Protein AF-A0A920KNE7-F1 (afdb_monomer)

pLDDT: mean 79.5, std 20.65, range [31.3, 98.56]

Solvent-accessible surface area (backbone atoms only — not comparable to full-atom values): 10121 Å² total; per-residue (Å²): 131,57,62,68,61,46,34,54,51,49,45,74,64,68,50,64,68,41,77,42,63,28,52,92,42,84,91,45,59,60,68,35,42,65,66,54,41,36,88,37,26,32,38,34,87,35,33,97,62,64,84,76,45,88,51,33,54,30,30,62,36,17,58,84,87,49,39,94,79,47,64,87,73,39,70,35,46,77,45,68,40,99,63,74,72,85,88,77,82,62,96,83,63,74,95,75,74,85,58,68,40,82,78,69,78,36,60,75,47,77,46,82,55,62,61,88,64,53,76,73,63,55,61,66,63,65,66,67,66,51,49,96,88,49,87,38,52,78,47,74,56,56,92,69,86,67,97,62,69,86,80,74,82,65,80,84,82,129

Mean predicted aligned error: 11.38 Å

Sequence (158 aa):
MDNDALLSFIRSLEIDILVDLSGHTEASKLEVFAARAAPVQVTWWGFVHTLGIDEIDYRLTDFETCPPGAEAHYTEALCRMACLTAYAPPVNCEDQYPSPWQGNGYVTMISLNHTGQAESGRPRLLARYPDAESNSGLIVVSSEATEADPKRLHPEVG

Foldseek 3Di:
DDLVVVLVVLLVVQDAEAEFQAQPHPPGNVVSLLVPSHNAYEYEDNDLFASPRLSHAEYEEACVSQNPPNVVRYSHHYDHDPDRDDDDDDPPDDPDDDDPCVVVVADEAEDADEPVVVVPCVVVVVVVPPDPPGPYDYDYDYPPDDPDDPPPPDDPDD

Nearest PDB structures (foldseek):
  8dth-assembly1_A  TM=8.355E-01  e=1.396E-11  Arabidopsis thaliana
  8dti-assembly1_B  TM=8.177E-01  e=9.405E-11  Arabidopsis thaliana
  7y4i-assembly1_B  TM=8.279E-01  e=6.334E-10  Arabidopsis thaliana
  5djs-assembly1_A  TM=8.081E-01  e=6.248E-09  Thermobaculum terrenum
  2vsn-assembly2_B  TM=7.660E-01  e=1.322E-07  Xanthomonas campestris pv. campestris str. 8004

Structure (mmCIF, N/CA/C/O backbone):
data_AF-A0A920KNE7-F1
#
_entry.id   AF-A0A920KNE7-F1
#
loop_
_atom_site.group_PDB
_atom_site.id
_atom_site.type_symbol
_atom_site.label_atom_id
_atom_site.label_alt_id
_atom_site.label_comp_id
_atom_site.label_asym_id
_atom_site.label_entity_id
_atom_site.label_seq_id
_atom_site.pdbx_PDB_ins_code
_atom_site.Cartn_x
_atom_site.Cartn_y
_atom_site.Cartn_z
_atom_site.occupancy
_atom_site.B_iso_or_equiv
_atom_site.auth_seq_id
_atom_site.auth_comp_id
_atom_site.auth_asym_id
_atom_site.auth_atom_id
_atom_site.pdbx_PDB_model_num
ATOM 1 N N . MET A 1 1 ? 10.836 14.012 13.265 1.00 83.00 1 MET A N 1
ATOM 2 C CA . MET A 1 1 ? 9.825 13.828 14.322 1.00 83.00 1 MET A CA 1
ATOM 3 C C . MET A 1 1 ? 9.792 12.348 14.637 1.00 83.00 1 MET A C 1
ATOM 5 O O . MET A 1 1 ? 9.815 11.569 13.689 1.00 83.00 1 MET A O 1
ATOM 9 N N . ASP A 1 2 ? 9.856 11.971 15.909 1.00 93.56 2 ASP A N 1
ATOM 10 C CA . ASP A 1 2 ? 9.693 10.573 16.325 1.00 93.56 2 ASP A CA 1
ATOM 11 C C . ASP A 1 2 ? 8.224 10.114 16.201 1.00 93.56 2 ASP A C 1
ATOM 13 O O . ASP A 1 2 ? 7.335 10.912 15.883 1.00 93.56 2 ASP A O 1
ATOM 17 N N . ASN A 1 3 ? 7.980 8.815 16.391 1.00 94.81 3 ASN A N 1
ATOM 18 C CA . ASN A 1 3 ? 6.657 8.216 16.197 1.00 94.81 3 ASN A CA 1
ATOM 19 C C . ASN A 1 3 ? 5.639 8.673 17.256 1.00 94.81 3 ASN A C 1
ATOM 21 O O . ASN A 1 3 ? 4.476 8.873 16.909 1.00 94.81 3 ASN A O 1
ATOM 25 N N . ASP A 1 4 ? 6.057 8.918 18.500 1.00 96.50 4 ASP A N 1
ATOM 26 C CA . ASP A 1 4 ? 5.161 9.352 19.584 1.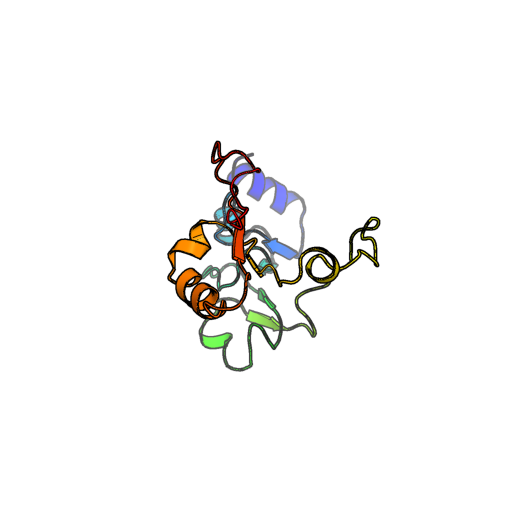00 96.50 4 ASP A CA 1
ATOM 27 C C . ASP A 1 4 ? 4.665 10.788 19.375 1.00 96.50 4 ASP A C 1
ATOM 29 O O . ASP A 1 4 ? 3.474 11.090 19.528 1.00 96.50 4 ASP A O 1
ATOM 33 N N . ALA A 1 5 ? 5.570 11.682 18.970 1.00 97.38 5 ALA A N 1
ATOM 34 C CA . ALA A 1 5 ? 5.238 13.050 18.605 1.00 97.38 5 ALA A CA 1
ATOM 35 C C . ALA A 1 5 ? 4.336 13.086 17.363 1.00 97.38 5 ALA A C 1
ATOM 37 O O . ALA A 1 5 ? 3.369 13.848 17.334 1.00 97.38 5 ALA A O 1
ATOM 38 N N . LEU A 1 6 ? 4.599 12.230 16.367 1.00 97.31 6 LEU A N 1
ATOM 39 C CA . LEU A 1 6 ? 3.755 12.108 15.177 1.00 97.31 6 LEU A CA 1
ATOM 40 C C . LEU A 1 6 ? 2.350 11.595 15.520 1.00 97.31 6 LEU A C 1
ATOM 42 O O . LEU A 1 6 ? 1.367 12.170 15.061 1.00 97.31 6 LEU A O 1
ATOM 46 N N . LEU A 1 7 ? 2.246 10.550 16.342 1.00 97.75 7 LEU A N 1
ATOM 47 C CA . LEU A 1 7 ? 0.972 9.991 16.794 1.00 97.75 7 LEU A CA 1
ATOM 48 C C . LEU A 1 7 ? 0.138 11.040 17.539 1.00 97.75 7 LEU A C 1
ATOM 50 O O . LEU A 1 7 ? -1.048 11.213 17.255 1.00 97.75 7 LEU A O 1
ATOM 54 N N . SER A 1 8 ? 0.766 11.766 18.466 1.00 97.75 8 SER A N 1
ATOM 55 C CA . SER A 1 8 ? 0.114 12.844 19.218 1.00 97.75 8 SER A CA 1
ATOM 56 C C . SER A 1 8 ? -0.359 13.965 18.294 1.00 97.75 8 SER A C 1
ATOM 58 O O . SER A 1 8 ? -1.481 14.453 18.432 1.00 97.75 8 SER A O 1
ATOM 60 N N . PHE A 1 9 ? 0.470 14.335 17.316 1.00 98.06 9 PHE A N 1
ATOM 61 C CA . PHE A 1 9 ? 0.124 15.337 16.318 1.00 98.06 9 PHE A CA 1
ATOM 62 C C . PHE A 1 9 ? -1.080 14.900 15.477 1.00 98.06 9 PHE A C 1
ATOM 64 O O . PHE A 1 9 ? -2.054 15.642 15.404 1.00 98.06 9 PHE A O 1
ATOM 71 N N . ILE A 1 10 ? -1.074 13.687 14.917 1.00 97.81 10 ILE A N 1
ATOM 72 C CA . ILE A 1 10 ? -2.195 13.173 14.114 1.00 97.81 10 ILE A CA 1
ATOM 73 C C . ILE A 1 10 ? -3.495 13.151 14.923 1.00 97.81 10 ILE A C 1
ATOM 75 O O . ILE A 1 10 ? -4.514 13.640 14.443 1.00 97.81 10 ILE A O 1
ATOM 79 N N . ARG A 1 11 ? -3.464 12.655 16.166 1.00 97.88 11 ARG A N 1
ATOM 80 C CA . ARG A 1 11 ? -4.653 12.632 17.034 1.00 97.88 11 ARG A CA 1
ATOM 81 C C . ARG A 1 11 ? -5.199 14.029 17.312 1.00 97.88 11 ARG A C 1
ATOM 83 O O . ARG A 1 11 ? -6.409 14.199 17.367 1.00 97.88 11 ARG A O 1
ATOM 90 N N . SER A 1 12 ? -4.323 15.028 17.439 1.00 98.19 12 SER A N 1
ATOM 91 C CA . SER A 1 12 ? -4.736 16.423 17.638 1.00 98.19 12 SER A CA 1
ATOM 92 C C . SER A 1 12 ? -5.405 17.056 16.414 1.00 98.19 12 SER A C 1
ATOM 94 O O . SER A 1 12 ? -6.077 18.073 16.557 1.00 98.19 12 SER A O 1
ATOM 96 N N . LEU A 1 13 ? -5.226 16.473 15.222 1.00 98.12 13 LEU A N 1
ATOM 97 C CA . LEU A 1 13 ? -5.904 16.917 14.003 1.00 98.12 13 LEU A CA 1
ATOM 98 C C . LEU A 1 13 ? -7.342 16.396 13.904 1.00 98.12 13 LEU A C 1
ATOM 100 O O . LEU A 1 13 ? -8.066 16.861 13.031 1.00 98.12 13 LEU A O 1
ATOM 104 N N . GLU A 1 14 ? -7.730 15.432 14.750 1.00 96.81 14 GLU A N 1
ATOM 105 C CA . GLU A 1 14 ? -9.073 14.831 14.773 1.00 96.81 14 GLU A CA 1
ATOM 106 C C . GLU A 1 14 ? -9.546 14.350 13.387 1.00 96.81 14 GLU A C 1
ATOM 108 O O . GLU A 1 14 ? -10.715 14.464 13.033 1.00 96.81 14 GLU A O 1
ATOM 113 N N . ILE A 1 15 ? -8.625 13.818 12.577 1.00 97.00 15 ILE A N 1
ATOM 114 C CA . ILE A 1 15 ? -8.956 13.286 11.252 1.00 97.00 15 ILE A CA 1
ATOM 115 C C . ILE A 1 15 ? -9.757 11.986 11.370 1.00 97.00 15 ILE A C 1
ATOM 117 O O . ILE A 1 15 ? -9.434 11.109 12.171 1.00 97.00 15 ILE A O 1
ATOM 121 N N . ASP A 1 16 ? -10.765 11.830 10.515 1.00 98.12 16 ASP A N 1
ATOM 122 C CA . ASP A 1 16 ? -11.599 10.625 10.498 1.00 98.12 16 ASP A CA 1
ATOM 123 C C . ASP A 1 16 ? -10.893 9.429 9.842 1.00 98.12 16 ASP A C 1
ATOM 125 O O . ASP A 1 16 ? -11.058 8.286 10.272 1.00 98.12 16 ASP A O 1
ATOM 129 N N . ILE A 1 17 ? -10.112 9.699 8.789 1.00 98.19 17 ILE A N 1
ATOM 130 C CA . ILE A 1 17 ? -9.464 8.688 7.949 1.00 98.19 17 ILE A CA 1
ATOM 131 C C . ILE A 1 17 ? -7.983 9.025 7.792 1.00 98.19 17 ILE A C 1
ATOM 133 O O . ILE A 1 17 ? -7.632 10.094 7.288 1.00 98.19 17 ILE A O 1
ATOM 137 N N . LEU A 1 18 ? -7.116 8.084 8.159 1.00 98.00 18 LEU A N 1
ATOM 138 C CA . LEU A 1 18 ? -5.680 8.153 7.899 1.00 98.00 18 LEU A CA 1
ATOM 139 C C . L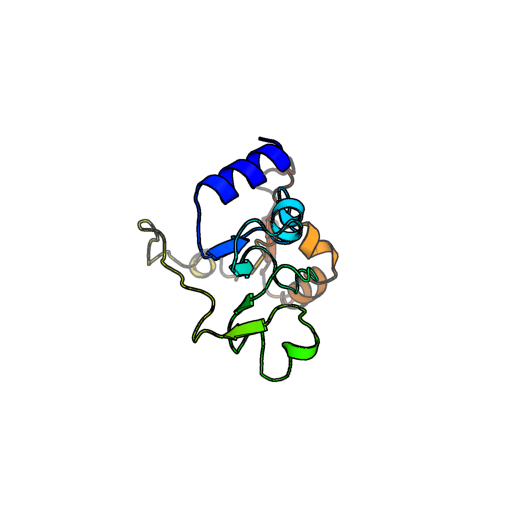EU A 1 18 ? -5.281 7.131 6.832 1.00 98.00 18 LEU A C 1
ATOM 141 O O . LEU A 1 18 ? -5.671 5.966 6.902 1.00 98.00 18 LEU A O 1
ATOM 145 N N . VAL A 1 19 ? -4.473 7.560 5.862 1.00 97.44 19 VAL A N 1
ATOM 146 C CA . VAL A 1 19 ? -4.051 6.723 4.732 1.00 97.44 19 VAL A CA 1
ATOM 147 C C . VAL A 1 19 ? -2.545 6.476 4.774 1.00 97.44 19 VAL A C 1
ATOM 14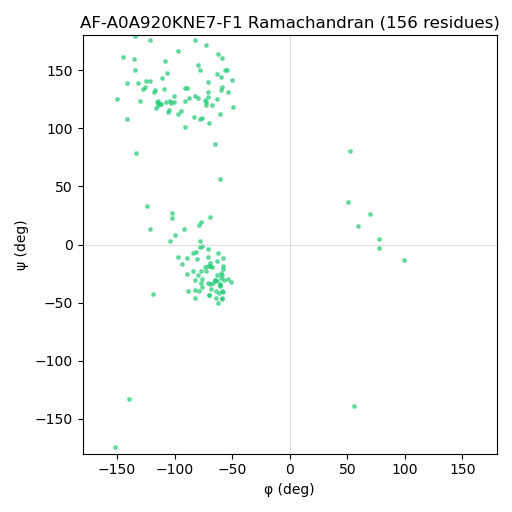9 O O . VAL A 1 19 ? -1.752 7.416 4.754 1.00 97.44 19 VAL A O 1
ATOM 152 N N . ASP A 1 20 ? -2.155 5.206 4.803 1.00 96.50 20 ASP A N 1
ATOM 153 C CA . ASP A 1 20 ? -0.789 4.735 4.607 1.00 96.50 20 ASP A CA 1
ATOM 154 C C . ASP A 1 20 ? -0.455 4.641 3.109 1.00 96.50 20 ASP A C 1
ATOM 156 O O . ASP A 1 20 ? -1.160 3.998 2.326 1.00 96.50 20 ASP A O 1
ATOM 160 N N . LEU A 1 21 ? 0.659 5.271 2.728 1.00 95.00 21 LEU A N 1
ATOM 161 C CA . LEU A 1 21 ? 1.210 5.280 1.368 1.00 95.00 21 LEU A CA 1
ATOM 162 C C . LEU A 1 21 ? 2.637 4.723 1.315 1.00 95.00 21 LEU A C 1
ATOM 164 O O . LEU A 1 21 ? 3.325 4.907 0.313 1.00 95.00 21 LEU A O 1
ATOM 168 N N . SER A 1 22 ? 3.095 4.061 2.378 1.00 94.00 22 SER A N 1
ATOM 169 C CA . SER A 1 22 ? 4.432 3.463 2.442 1.00 94.00 22 SER A CA 1
ATOM 170 C C . SER A 1 22 ? 4.362 1.954 2.641 1.00 94.00 22 SER A C 1
ATOM 172 O O . SER A 1 22 ? 5.080 1.208 1.988 1.00 94.00 22 SER A O 1
ATOM 174 N N . GLY A 1 23 ? 3.485 1.465 3.514 1.00 93.88 23 GLY A N 1
ATOM 175 C CA . GLY A 1 23 ? 3.455 0.054 3.876 1.00 93.88 23 GLY A CA 1
ATOM 176 C C . GLY A 1 23 ? 4.812 -0.433 4.396 1.00 93.88 23 GLY A C 1
ATOM 177 O O . GLY A 1 23 ? 5.486 0.279 5.136 1.00 93.88 23 GLY A O 1
ATOM 178 N N . HIS A 1 24 ? 5.248 -1.635 4.011 1.00 93.75 24 HIS A N 1
ATOM 179 C CA . HIS A 1 24 ? 6.529 -2.217 4.458 1.00 93.75 24 HIS A CA 1
ATOM 180 C C . HIS A 1 24 ? 7.773 -1.673 3.723 1.00 93.75 24 HIS A C 1
ATOM 182 O O . HIS A 1 24 ? 8.836 -2.290 3.771 1.00 93.75 24 HIS A O 1
ATOM 188 N N . THR A 1 25 ? 7.672 -0.536 3.026 1.00 89.50 25 THR A N 1
ATOM 189 C CA . THR A 1 25 ? 8.830 0.099 2.378 1.00 89.50 25 THR A CA 1
ATOM 190 C C . THR A 1 25 ? 9.653 0.944 3.352 1.00 89.50 25 THR A C 1
ATOM 192 O O . THR A 1 25 ? 9.295 1.149 4.513 1.00 89.50 25 THR A O 1
ATOM 195 N N . GLU A 1 26 ? 10.772 1.481 2.863 1.00 86.62 26 GLU A N 1
ATOM 196 C CA . GLU A 1 26 ? 11.611 2.402 3.625 1.00 86.62 26 GLU A CA 1
ATOM 197 C C . GLU A 1 26 ? 10.829 3.611 4.161 1.00 86.62 26 GLU A C 1
ATOM 199 O O . GLU A 1 26 ? 9.858 4.076 3.562 1.00 86.62 26 GLU A O 1
ATOM 204 N N . ALA A 1 27 ? 11.287 4.122 5.30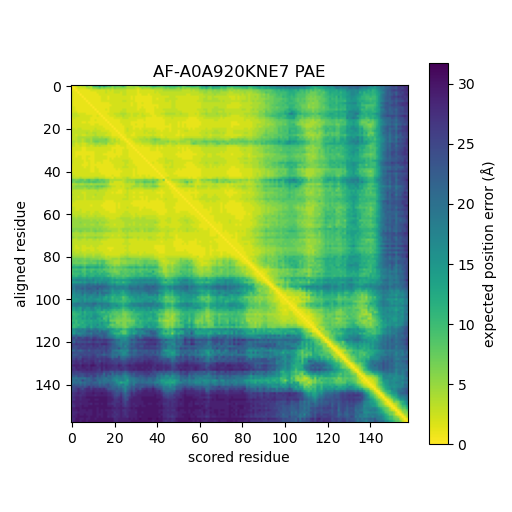8 1.00 85.62 27 ALA A N 1
ATOM 205 C CA . ALA A 1 27 ? 10.726 5.275 6.012 1.00 85.62 27 ALA A CA 1
ATOM 206 C C . ALA A 1 27 ? 9.253 5.148 6.454 1.00 85.62 27 ALA A C 1
ATOM 208 O O . ALA A 1 27 ? 8.660 6.157 6.861 1.00 85.62 27 ALA A O 1
ATOM 209 N N . SER A 1 28 ? 8.692 3.935 6.473 1.00 90.56 28 SER A N 1
ATOM 210 C CA . SER A 1 28 ? 7.320 3.699 6.920 1.00 90.56 28 SER A CA 1
ATOM 211 C C . SER A 1 28 ? 7.065 4.145 8.366 1.00 90.56 28 SER A C 1
ATOM 213 O O . SER A 1 28 ? 7.978 4.384 9.169 1.00 90.56 28 SER A O 1
ATOM 215 N N . LYS A 1 29 ? 5.782 4.338 8.680 1.00 94.69 29 LYS A N 1
ATOM 216 C CA . LYS A 1 29 ? 5.290 4.751 10.003 1.00 94.69 29 LYS A CA 1
ATOM 217 C C . LYS A 1 29 ? 4.265 3.761 10.541 1.00 94.69 29 LYS A C 1
ATOM 219 O O . LYS A 1 29 ? 3.347 4.153 11.248 1.00 94.69 29 LYS A O 1
ATOM 224 N N . LEU A 1 30 ? 4.432 2.478 10.215 1.00 96.00 30 LEU A N 1
ATOM 225 C CA . LEU A 1 30 ? 3.470 1.428 10.562 1.00 96.00 30 LEU A CA 1
ATOM 226 C C . LEU A 1 30 ? 3.207 1.324 12.069 1.00 96.00 30 LEU A C 1
ATOM 228 O O . LEU A 1 30 ? 2.081 1.047 12.452 1.00 96.00 30 LEU A O 1
ATOM 232 N N . GLU A 1 31 ? 4.182 1.640 12.926 1.00 96.31 31 GLU A N 1
ATOM 233 C CA . GLU A 1 31 ? 3.972 1.714 14.383 1.00 96.31 31 GLU A CA 1
ATOM 234 C C . GLU A 1 31 ? 2.919 2.760 14.786 1.00 96.31 31 GLU A C 1
ATOM 236 O O . GLU A 1 31 ? 2.140 2.536 15.708 1.00 96.31 31 GLU A O 1
ATOM 241 N N . VAL A 1 32 ? 2.844 3.886 14.069 1.00 97.25 32 VAL A N 1
ATOM 242 C CA . VAL A 1 32 ? 1.830 4.926 14.307 1.00 97.25 32 VAL A CA 1
ATOM 243 C C . VAL A 1 32 ? 0.439 4.417 13.935 1.00 97.25 32 VAL A C 1
ATOM 245 O O . VAL A 1 32 ? -0.527 4.694 14.643 1.00 97.25 32 VAL A O 1
ATOM 248 N N . PHE A 1 33 ? 0.340 3.634 12.859 1.00 97.69 33 PHE A N 1
ATOM 249 C CA . PHE A 1 33 ? -0.906 2.981 12.465 1.00 97.69 33 PHE A CA 1
ATOM 250 C C . PHE A 1 33 ? -1.289 1.861 13.442 1.00 97.69 33 PHE A C 1
ATOM 252 O O . PHE A 1 33 ? -2.438 1.806 13.870 1.00 97.69 33 PHE A O 1
ATOM 259 N N . ALA A 1 34 ? -0.340 1.027 13.869 1.00 97.50 34 ALA A N 1
ATOM 260 C CA . ALA A 1 34 ? -0.565 -0.014 14.875 1.00 97.50 34 ALA A CA 1
ATOM 261 C C . ALA A 1 34 ? -1.045 0.570 16.218 1.00 97.50 34 ALA A C 1
ATOM 263 O O . ALA A 1 34 ? -1.817 -0.048 16.939 1.00 97.50 34 ALA A O 1
ATOM 264 N N . ALA A 1 35 ? -0.656 1.806 16.545 1.00 97.56 35 ALA A N 1
ATOM 265 C CA . ALA A 1 35 ? -1.154 2.515 17.721 1.00 97.56 35 ALA A CA 1
ATOM 266 C C . ALA A 1 35 ? -2.569 3.108 17.556 1.00 97.56 35 ALA A C 1
ATOM 268 O O . ALA A 1 35 ? -3.042 3.786 18.472 1.00 97.56 35 ALA A O 1
ATOM 269 N N . ARG A 1 36 ? -3.236 2.890 16.413 1.00 97.94 36 ARG A N 1
ATOM 270 C CA . ARG A 1 36 ? -4.516 3.499 16.019 1.00 97.94 36 ARG A CA 1
ATOM 271 C C . ARG A 1 36 ? -4.474 5.030 16.142 1.00 97.94 36 ARG A C 1
ATOM 273 O O . ARG A 1 36 ? -4.922 5.629 17.129 1.00 97.94 36 ARG A O 1
ATOM 280 N N . ALA A 1 37 ? -3.889 5.668 15.136 1.00 97.88 37 ALA A N 1
ATOM 281 C CA . ALA A 1 37 ? -3.755 7.117 15.030 1.00 97.88 37 ALA A CA 1
ATOM 282 C C . ALA A 1 37 ? -5.060 7.821 14.615 1.00 97.88 37 ALA A C 1
ATOM 284 O O . ALA A 1 37 ? -5.275 8.958 15.031 1.00 97.88 37 ALA A O 1
ATOM 285 N N . ALA A 1 38 ? -5.924 7.153 13.844 1.00 98.44 38 ALA A N 1
ATOM 286 C CA . ALA A 1 38 ? -7.236 7.658 13.428 1.00 98.44 38 ALA A CA 1
ATOM 287 C C . ALA A 1 38 ? -8.331 6.579 13.572 1.00 98.44 38 ALA A C 1
ATOM 289 O O . ALA A 1 38 ? -7.995 5.390 13.621 1.00 98.44 38 ALA A O 1
ATOM 290 N N . PRO A 1 39 ? -9.625 6.960 13.642 1.00 98.31 39 PRO A N 1
ATOM 291 C CA . PRO A 1 39 ? -10.737 6.014 13.771 1.00 98.31 39 PRO A CA 1
ATOM 292 C C . PRO A 1 39 ? -10.819 5.006 12.625 1.00 98.31 39 PRO A C 1
ATOM 294 O O . PRO A 1 39 ? -11.084 3.834 12.875 1.00 98.31 39 PRO A O 1
ATOM 297 N N . VAL A 1 40 ? -10.572 5.457 11.392 1.00 98.56 40 VAL A N 1
ATOM 298 C CA . VAL A 1 40 ? -10.459 4.601 10.210 1.00 98.56 40 VAL A CA 1
ATOM 299 C C . VAL A 1 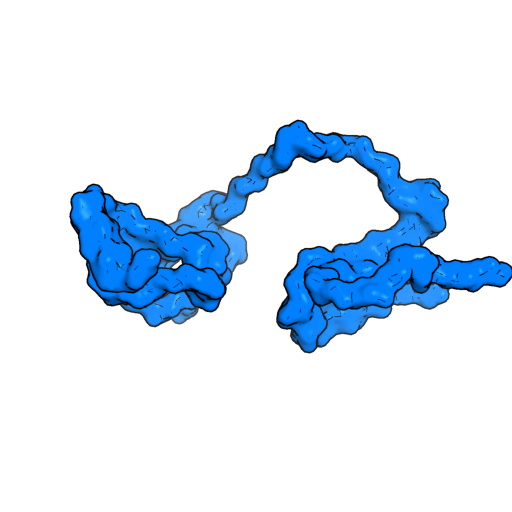40 ? -9.056 4.729 9.637 1.00 98.56 40 VAL A C 1
ATOM 301 O O . VAL A 1 40 ? -8.555 5.833 9.413 1.00 98.56 40 VAL A O 1
ATOM 304 N N . GLN A 1 41 ? -8.422 3.596 9.368 1.00 98.56 41 GLN A N 1
ATOM 305 C CA . GLN A 1 41 ? -7.094 3.545 8.780 1.00 98.56 41 GLN A CA 1
ATOM 306 C C . GLN A 1 41 ? -7.092 2.690 7.522 1.00 98.56 41 GLN A C 1
ATOM 308 O O . GLN A 1 41 ? -7.678 1.609 7.469 1.00 98.56 41 GLN A O 1
ATOM 313 N N . VAL A 1 42 ? -6.430 3.194 6.489 1.00 98.19 42 VAL A N 1
ATOM 314 C CA . VAL A 1 42 ? -6.458 2.612 5.150 1.00 98.19 42 VAL A CA 1
ATOM 315 C C . VAL A 1 42 ? -5.036 2.491 4.633 1.00 98.19 42 VAL A C 1
ATOM 317 O O . VAL A 1 42 ? -4.256 3.420 4.797 1.00 98.19 42 VAL A O 1
ATOM 320 N N . THR A 1 43 ? -4.698 1.394 3.967 1.00 97.25 43 THR A N 1
ATOM 321 C CA . THR A 1 43 ? -3.463 1.291 3.177 1.00 97.25 43 THR A CA 1
ATOM 322 C C . THR A 1 43 ? -3.766 1.333 1.684 1.00 97.25 43 THR A C 1
ATOM 324 O O . THR A 1 43 ? -4.820 0.881 1.219 1.00 97.25 43 THR A O 1
ATOM 327 N N . TRP A 1 44 ? -2.842 1.900 0.916 1.00 94.19 44 TRP A N 1
ATOM 328 C CA . TRP A 1 44 ? -2.929 1.961 -0.536 1.00 94.19 44 TRP A CA 1
ATOM 329 C C . TRP A 1 44 ? -1.556 1.698 -1.184 1.00 94.19 44 TRP A C 1
ATOM 331 O O . TRP A 1 44 ? -0.877 0.729 -0.858 1.00 94.19 44 TRP A O 1
ATOM 341 N N . TRP A 1 45 ? -1.166 2.531 -2.145 1.00 87.38 45 TRP A N 1
ATOM 342 C CA . TRP A 1 45 ? -0.161 2.291 -3.181 1.00 87.38 45 TRP A CA 1
ATOM 343 C C . TRP A 1 45 ? 1.249 1.932 -2.686 1.00 87.38 45 TRP A C 1
ATOM 345 O O . TRP A 1 45 ? 2.027 1.350 -3.436 1.00 87.38 45 TRP A O 1
ATOM 355 N N . GLY A 1 46 ? 1.581 2.266 -1.437 1.00 83.69 46 GLY A N 1
ATOM 356 C CA . GLY A 1 46 ? 2.934 2.130 -0.890 1.00 83.69 46 GLY A CA 1
ATOM 357 C C . GLY A 1 46 ? 3.481 0.708 -0.878 1.00 83.69 46 GLY A C 1
ATOM 358 O O . GLY A 1 46 ? 4.671 0.502 -1.097 1.00 83.69 46 GLY A O 1
ATOM 359 N N . PHE A 1 47 ? 2.616 -0.285 -0.674 1.00 90.38 47 PHE A N 1
ATOM 360 C CA . PHE A 1 47 ? 3.016 -1.685 -0.627 1.00 90.38 47 PHE A CA 1
ATOM 361 C 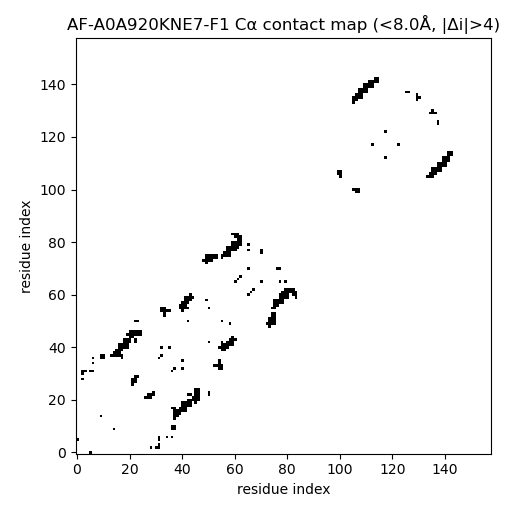C . PHE A 1 47 ? 1.980 -2.575 -1.311 1.00 90.38 47 PHE A C 1
ATOM 363 O O . PHE A 1 47 ? 0.768 -2.387 -1.187 1.00 90.38 47 PHE A O 1
ATOM 370 N N . VAL A 1 48 ? 2.458 -3.555 -2.077 1.00 87.12 48 VAL A N 1
ATOM 371 C CA . VAL A 1 48 ? 1.620 -4.338 -3.004 1.00 87.12 48 VAL A CA 1
ATOM 372 C C . VAL A 1 48 ? 0.890 -5.517 -2.347 1.00 87.12 48 VAL A C 1
ATOM 374 O O . VAL A 1 48 ? 0.023 -6.123 -2.973 1.00 87.12 48 VAL A O 1
ATOM 377 N N . HIS A 1 49 ? 1.187 -5.820 -1.082 1.00 90.94 49 HIS A N 1
ATOM 378 C CA . HIS A 1 49 ? 0.567 -6.914 -0.330 1.00 90.94 49 HIS A CA 1
ATOM 379 C C . HIS A 1 49 ? -0.130 -6.412 0.942 1.00 90.94 49 HIS A C 1
ATOM 381 O O . HIS A 1 49 ? -0.079 -5.225 1.258 1.00 90.94 49 HIS A O 1
ATOM 387 N N . THR A 1 50 ? -0.797 -7.329 1.645 1.00 95.25 50 THR A N 1
ATOM 388 C CA . THR A 1 50 ? -1.310 -7.109 3.006 1.00 95.25 50 THR A CA 1
ATOM 389 C C . THR A 1 50 ? -0.218 -6.536 3.910 1.00 95.25 50 THR A C 1
ATOM 391 O O . THR A 1 50 ? 0.947 -6.938 3.818 1.00 95.25 50 THR A O 1
ATOM 394 N N . LEU A 1 51 ? -0.585 -5.614 4.796 1.00 96.69 51 LEU A N 1
ATOM 395 C CA . LEU A 1 51 ? 0.291 -5.148 5.865 1.00 96.69 51 LEU A CA 1
ATOM 396 C C . LEU A 1 51 ? 0.318 -6.130 7.031 1.00 96.69 51 LEU A C 1
ATOM 398 O O . LEU A 1 51 ? 1.332 -6.191 7.726 1.00 96.69 51 LEU A O 1
ATOM 402 N N . GLY A 1 52 ? -0.750 -6.917 7.211 1.00 96.31 52 GLY A N 1
ATOM 403 C CA . GLY A 1 52 ? -0.856 -7.881 8.308 1.00 96.31 52 GLY A CA 1
ATOM 404 C C . GLY A 1 52 ? -1.003 -7.212 9.677 1.00 96.31 52 GLY A C 1
ATOM 405 O O . GLY A 1 52 ? -0.561 -7.774 10.675 1.00 96.31 52 GLY A O 1
ATOM 406 N N . ILE A 1 53 ? -1.548 -5.994 9.704 1.00 96.62 53 ILE A N 1
ATOM 407 C CA . ILE A 1 53 ? -1.745 -5.180 10.905 1.00 96.62 53 ILE A CA 1
ATOM 408 C C . ILE A 1 53 ? -3.248 -5.080 11.150 1.00 96.62 53 ILE A C 1
ATOM 410 O O . ILE A 1 53 ? -3.970 -4.571 10.292 1.00 96.62 53 ILE A O 1
ATOM 414 N N . ASP A 1 54 ? -3.703 -5.533 12.318 1.00 96.81 54 ASP A N 1
ATOM 415 C CA . ASP A 1 54 ? -5.125 -5.551 12.691 1.00 96.81 54 ASP A CA 1
ATOM 416 C C . ASP A 1 54 ? -5.724 -4.137 12.759 1.00 96.81 54 ASP A C 1
ATOM 418 O O . ASP A 1 54 ? -6.924 -3.941 12.568 1.00 96.81 54 ASP A O 1
ATOM 422 N N . GLU A 1 55 ? -4.889 -3.124 13.012 1.00 98.00 55 GLU A N 1
ATOM 423 C CA . GLU A 1 55 ? -5.310 -1.730 13.034 1.00 98.00 55 GLU A CA 1
ATOM 424 C C . GLU A 1 55 ? -5.498 -1.074 11.663 1.00 98.00 55 GLU A C 1
ATOM 426 O O . GLU A 1 55 ? -5.908 0.086 11.604 1.00 98.00 55 GLU A O 1
ATOM 431 N N . ILE A 1 56 ? -5.230 -1.770 10.559 1.00 98.38 56 ILE A N 1
ATOM 432 C CA . ILE A 1 56 ? -5.539 -1.276 9.215 1.00 98.38 56 ILE A CA 1
ATOM 433 C C . ILE A 1 56 ? -6.873 -1.872 8.772 1.00 98.38 56 ILE A C 1
ATOM 435 O O . ILE A 1 56 ? -6.987 -3.068 8.521 1.00 98.38 56 ILE A O 1
ATOM 439 N N . ASP A 1 57 ? -7.886 -1.020 8.642 1.00 98.56 57 ASP A N 1
ATOM 440 C CA . ASP A 1 57 ? -9.255 -1.464 8.386 1.00 98.56 57 ASP A CA 1
ATOM 441 C C . ASP A 1 57 ? -9.471 -1.831 6.914 1.00 98.56 57 ASP A C 1
ATOM 443 O O . ASP A 1 57 ? -10.143 -2.817 6.606 1.00 98.56 57 ASP A O 1
ATOM 447 N N . TYR A 1 58 ? -8.899 -1.046 5.994 1.00 98.12 58 TYR A N 1
ATOM 448 C CA . TYR A 1 58 ? -9.143 -1.204 4.560 1.00 98.12 58 TYR A CA 1
ATOM 449 C C . TYR A 1 58 ? -7.875 -1.150 3.718 1.00 98.12 58 TYR A C 1
ATOM 451 O O . TYR A 1 58 ? -6.936 -0.406 4.000 1.00 98.12 58 TYR A O 1
ATOM 459 N N . ARG A 1 59 ? -7.914 -1.866 2.595 1.00 97.12 59 ARG A N 1
ATOM 460 C CA . ARG A 1 59 ? -6.973 -1.705 1.490 1.00 97.12 59 ARG A CA 1
ATOM 461 C C . ARG A 1 59 ? -7.707 -1.187 0.263 1.00 97.12 59 ARG A C 1
ATOM 463 O O . ARG A 1 59 ? -8.640 -1.836 -0.213 1.00 97.12 59 ARG A O 1
ATOM 470 N N . LEU A 1 60 ? -7.260 -0.055 -0.278 1.00 96.44 60 LEU A N 1
ATOM 471 C CA . LEU A 1 60 ? -7.704 0.395 -1.598 1.00 96.44 60 LEU A CA 1
ATOM 472 C C . LEU A 1 60 ? -7.040 -0.471 -2.669 1.00 96.44 60 LEU A C 1
ATOM 474 O O . LEU A 1 60 ? -5.815 -0.599 -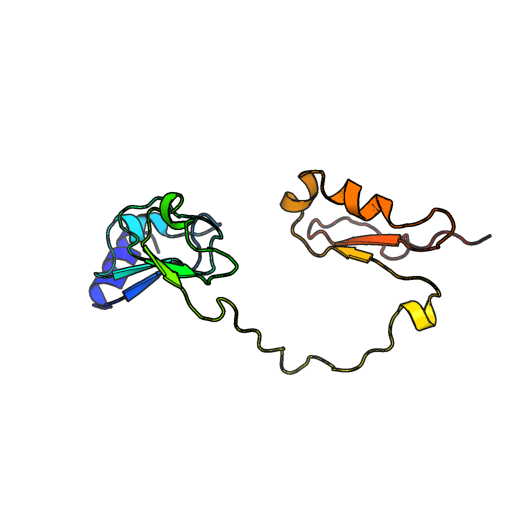2.705 1.00 96.44 60 LEU A O 1
ATOM 478 N N . THR A 1 61 ? -7.855 -1.084 -3.521 1.00 95.56 61 THR A N 1
ATOM 479 C CA . THR A 1 61 ? -7.405 -2.022 -4.556 1.00 95.56 61 THR A CA 1
ATOM 480 C C . THR A 1 61 ? -8.357 -2.015 -5.763 1.00 95.56 61 THR A C 1
ATOM 482 O O . THR A 1 61 ? -9.282 -1.205 -5.816 1.00 95.56 61 THR A O 1
ATOM 485 N N . ASP A 1 62 ? -8.161 -2.897 -6.742 1.00 94.50 62 ASP A N 1
ATOM 486 C CA . ASP A 1 62 ? -9.108 -3.145 -7.839 1.00 94.50 62 ASP A CA 1
ATOM 487 C C . ASP A 1 62 ? -9.328 -4.647 -8.093 1.00 94.50 62 ASP A C 1
ATOM 489 O O . ASP A 1 62 ? -8.789 -5.510 -7.395 1.00 94.50 62 ASP A O 1
ATOM 493 N N . PHE A 1 63 ? -10.188 -4.965 -9.063 1.00 94.31 63 PHE A N 1
ATOM 494 C CA . PHE A 1 63 ? -10.533 -6.348 -9.405 1.00 94.31 63 PHE A CA 1
ATOM 495 C C . PHE A 1 63 ? -9.422 -7.097 -10.152 1.00 94.31 63 PHE A C 1
ATOM 497 O O . PHE A 1 63 ? -9.432 -8.325 -10.147 1.00 94.31 63 PHE A O 1
ATOM 504 N N . GLU A 1 64 ? -8.474 -6.385 -10.761 1.00 91.75 64 GLU A N 1
ATOM 505 C CA . GLU A 1 64 ? -7.365 -6.988 -11.507 1.00 91.75 64 GLU A CA 1
ATOM 506 C C . GLU A 1 64 ? -6.241 -7.412 -10.557 1.00 91.75 64 GLU A C 1
ATOM 508 O O . GLU A 1 64 ? -5.723 -8.525 -10.622 1.00 91.75 64 GLU A O 1
ATOM 513 N N . THR A 1 65 ? -5.886 -6.530 -9.624 1.00 91.12 65 THR A N 1
ATOM 514 C CA . THR A 1 65 ? -4.840 -6.765 -8.622 1.00 91.12 65 THR A CA 1
ATOM 515 C C . THR A 1 65 ? -5.313 -7.671 -7.490 1.00 91.12 65 THR A C 1
ATOM 517 O O . THR A 1 65 ? -4.527 -8.449 -6.948 1.00 91.12 65 THR A O 1
ATOM 520 N N . CYS A 1 66 ? -6.593 -7.596 -7.123 1.00 93.31 66 CYS A N 1
ATOM 521 C CA . CYS A 1 66 ? -7.200 -8.422 -6.088 1.00 93.31 66 CYS A CA 1
ATOM 522 C C . CYS A 1 66 ? -8.538 -8.996 -6.579 1.00 93.31 66 CYS A C 1
ATOM 524 O O . CYS A 1 66 ? -9.600 -8.494 -6.192 1.00 93.31 66 CYS A O 1
ATOM 526 N N . PRO A 1 67 ? -8.531 -10.058 -7.402 1.00 93.94 67 PRO A N 1
ATOM 527 C CA . PRO A 1 67 ? -9.761 -10.663 -7.905 1.00 93.94 67 PRO A CA 1
ATOM 528 C C . PRO A 1 67 ? -10.642 -11.225 -6.772 1.00 93.94 67 PRO A C 1
ATOM 530 O O . PRO A 1 67 ? -10.177 -11.394 -5.637 1.00 93.94 67 PRO A O 1
ATOM 533 N N . PRO A 1 68 ? -11.931 -11.513 -7.035 1.00 94.25 68 PRO A N 1
ATOM 534 C CA . PRO A 1 68 ? -12.798 -12.171 -6.059 1.00 94.25 68 PRO A CA 1
ATOM 535 C C . PRO A 1 68 ? -12.177 -13.478 -5.539 1.00 94.25 68 PRO A C 1
ATOM 537 O O . PRO A 1 68 ? -11.726 -14.306 -6.328 1.00 94.25 68 PRO A O 1
ATOM 540 N N . GLY A 1 69 ? -12.156 -13.662 -4.217 1.00 95.50 69 GLY A N 1
ATOM 541 C CA . GLY A 1 69 ? -11.509 -14.792 -3.544 1.00 95.50 69 GLY A CA 1
ATOM 542 C C . GLY A 1 69 ? -10.127 -14.466 -2.970 1.00 95.50 69 GLY A C 1
ATOM 543 O O . GLY A 1 69 ? -9.625 -15.225 -2.143 1.00 95.50 69 GLY A O 1
ATOM 544 N N . ALA A 1 70 ? -9.526 -13.331 -3.348 1.00 95.50 70 ALA A N 1
ATOM 545 C CA . ALA A 1 70 ? -8.251 -12.883 -2.791 1.00 95.50 70 ALA A CA 1
ATOM 546 C C . ALA A 1 70 ? -8.338 -12.492 -1.305 1.00 95.50 70 ALA A C 1
ATOM 548 O O . ALA A 1 70 ? -7.311 -12.482 -0.636 1.00 95.50 70 ALA A O 1
ATOM 549 N N . GLU A 1 71 ? -9.533 -12.210 -0.774 1.00 96.00 71 GLU A N 1
ATOM 550 C CA . GLU A 1 71 ? -9.786 -11.765 0.606 1.00 96.00 71 GLU A CA 1
ATOM 551 C C . GLU A 1 71 ? -9.134 -12.666 1.660 1.00 96.00 71 GLU A C 1
ATOM 553 O O . GLU A 1 71 ? -8.694 -12.180 2.692 1.00 96.00 71 GLU A O 1
ATOM 558 N N . ALA A 1 72 ? -9.016 -13.968 1.387 1.00 96.00 72 ALA A N 1
ATOM 559 C CA . ALA A 1 72 ? -8.381 -14.923 2.296 1.00 96.00 72 ALA A CA 1
ATOM 560 C C . ALA A 1 72 ? -6.883 -14.645 2.550 1.00 96.00 72 ALA A C 1
ATOM 562 O O . ALA A 1 72 ? -6.298 -15.229 3.460 1.00 96.00 72 ALA A O 1
ATOM 563 N N . HIS A 1 73 ? -6.255 -13.790 1.740 1.00 96.50 73 HIS A N 1
ATOM 564 C CA . HIS A 1 73 ? -4.840 -13.432 1.828 1.00 96.50 73 HIS A CA 1
ATOM 565 C C . HIS A 1 73 ? -4.589 -12.048 2.443 1.00 96.50 73 HIS A C 1
ATOM 567 O O . HIS A 1 73 ? -3.434 -11.624 2.497 1.00 96.50 73 HIS A O 1
ATOM 573 N N . TYR A 1 74 ? -5.636 -11.348 2.888 1.00 97.31 74 TYR A N 1
ATOM 574 C CA . TYR A 1 74 ? -5.540 -9.994 3.431 1.00 97.31 74 TYR A CA 1
ATOM 575 C C . TYR A 1 74 ? -6.149 -9.923 4.827 1.00 97.31 74 TYR A C 1
ATOM 577 O O . TYR A 1 74 ? -7.176 -10.543 5.098 1.00 97.31 74 TYR A O 1
ATOM 585 N N . THR A 1 75 ? -5.502 -9.165 5.713 1.00 97.12 75 THR A N 1
ATOM 586 C CA . THR A 1 75 ? -6.090 -8.813 7.013 1.00 97.12 75 THR A CA 1
ATOM 587 C C . THR A 1 75 ? -7.038 -7.626 6.875 1.00 97.12 75 THR A C 1
ATOM 589 O O . THR A 1 75 ? -8.029 -7.544 7.593 1.00 97.12 75 THR A O 1
ATOM 592 N N . GLU A 1 76 ? -6.768 -6.732 5.922 1.00 98.06 76 GLU A N 1
ATOM 593 C CA . GLU A 1 76 ? -7.610 -5.581 5.620 1.00 98.06 76 GLU A CA 1
ATOM 594 C C . GLU A 1 76 ? -8.849 -5.973 4.804 1.00 98.06 76 GLU A C 1
ATOM 596 O O . GLU A 1 76 ? -8.804 -6.846 3.930 1.00 98.06 76 GLU A O 1
ATOM 601 N N . ALA A 1 77 ? -9.948 -5.239 4.979 1.00 98.06 77 ALA A N 1
ATOM 602 C CA . ALA A 1 77 ? -11.077 -5.340 4.067 1.00 98.06 77 ALA A CA 1
ATOM 603 C C . ALA A 1 77 ? -10.730 -4.713 2.702 1.00 98.06 77 ALA A C 1
ATOM 605 O O . ALA A 1 77 ? -10.313 -3.556 2.597 1.00 98.06 77 ALA A O 1
ATOM 606 N N . LEU A 1 78 ? -10.930 -5.474 1.623 1.00 97.56 78 LEU A N 1
ATOM 607 C CA . LEU A 1 78 ? -10.603 -5.031 0.268 1.00 97.56 78 LEU A CA 1
ATOM 608 C C . LEU A 1 78 ? -11.669 -4.074 -0.283 1.00 97.56 78 LEU A C 1
ATOM 610 O O . LEU A 1 78 ? -12.763 -4.490 -0.670 1.00 97.56 78 LEU A O 1
ATOM 614 N N . CYS A 1 79 ? -11.325 -2.790 -0.379 1.00 96.62 79 CYS A N 1
ATOM 615 C CA . CYS A 1 79 ? -12.137 -1.767 -1.026 1.00 96.62 79 CYS A CA 1
ATOM 616 C C . CYS A 1 79 ? -11.747 -1.665 -2.507 1.00 96.62 79 CYS A C 1
ATOM 618 O O . CYS A 1 79 ? -10.712 -1.094 -2.859 1.00 96.62 79 CYS A O 1
ATOM 620 N N . ARG A 1 80 ? -12.564 -2.269 -3.378 1.00 95.31 80 ARG A N 1
ATOM 621 C CA . ARG A 1 80 ? -12.277 -2.392 -4.813 1.00 95.31 80 ARG A CA 1
ATOM 622 C C . ARG A 1 80 ? -12.838 -1.228 -5.618 1.00 95.31 80 ARG A C 1
ATOM 624 O O . ARG A 1 80 ? -14.043 -0.989 -5.626 1.00 95.31 80 ARG A O 1
ATOM 631 N N . MET A 1 81 ? -11.958 -0.557 -6.346 1.00 93.00 81 MET A N 1
ATOM 632 C CA . MET A 1 81 ? -12.272 0.491 -7.311 1.00 93.00 81 MET A CA 1
ATOM 633 C C . MET A 1 81 ? -12.321 -0.078 -8.736 1.00 93.00 81 MET A C 1
ATOM 635 O O . MET A 1 81 ? -11.864 -1.190 -8.995 1.00 93.00 81 MET A O 1
ATOM 639 N N . ALA A 1 82 ? -12.860 0.702 -9.680 1.00 91.00 82 ALA A N 1
ATOM 640 C CA . ALA A 1 82 ? -12.871 0.324 -11.097 1.00 91.00 82 ALA A CA 1
ATOM 641 C C . ALA A 1 82 ? -11.458 0.276 -11.707 1.00 91.00 82 ALA A C 1
ATOM 643 O O . ALA A 1 82 ? -11.202 -0.526 -12.596 1.00 91.00 82 ALA A O 1
ATOM 644 N N . CYS A 1 83 ? -10.558 1.139 -11.234 1.00 88.06 83 CYS A N 1
ATOM 645 C CA . CYS A 1 83 ? -9.154 1.163 -11.620 1.00 88.06 83 CYS A CA 1
ATOM 646 C C . CYS A 1 83 ? -8.339 1.696 -10.440 1.00 88.06 83 CYS A C 1
ATOM 648 O O . CYS A 1 83 ? -8.637 2.783 -9.939 1.00 88.06 83 CYS A O 1
ATOM 650 N N . LEU A 1 84 ? -7.332 0.943 -9.988 1.00 87.38 84 LEU A N 1
ATOM 651 C CA . LEU A 1 84 ? -6.485 1.338 -8.859 1.00 87.38 84 LEU A CA 1
ATOM 652 C C . LEU A 1 84 ? -5.518 2.473 -9.214 1.00 87.38 84 LEU A C 1
ATOM 654 O O . LEU A 1 84 ? -5.038 3.188 -8.334 1.00 87.38 84 LEU A O 1
ATOM 658 N N . THR A 1 85 ? -5.217 2.628 -10.503 1.00 84.38 85 THR A N 1
ATOM 659 C CA . THR A 1 85 ? -4.235 3.591 -11.001 1.00 84.38 85 THR A CA 1
ATOM 660 C C . THR A 1 85 ? -4.886 4.633 -11.892 1.00 84.38 85 THR A C 1
ATOM 662 O O . THR A 1 85 ? -5.642 4.318 -12.807 1.00 84.38 85 THR A O 1
ATOM 665 N N . ALA A 1 86 ? -4.563 5.897 -11.645 1.00 82.88 86 ALA A N 1
ATOM 666 C CA . ALA A 1 86 ? -4.830 6.978 -12.577 1.00 82.88 86 ALA A CA 1
ATOM 667 C C . ALA A 1 86 ? -3.482 7.518 -13.049 1.00 82.88 86 ALA A C 1
ATOM 669 O O . ALA A 1 86 ? -2.671 7.965 -12.239 1.00 82.88 86 ALA A O 1
ATOM 670 N N . TYR A 1 87 ? -3.233 7.452 -14.354 1.00 84.06 87 TYR A N 1
ATOM 671 C CA . TYR A 1 87 ? -2.041 8.028 -14.960 1.00 84.06 87 TYR A CA 1
ATOM 672 C C . TYR A 1 87 ? -2.408 9.328 -15.668 1.00 84.06 87 TYR A C 1
ATOM 674 O O . TYR A 1 87 ? -3.265 9.343 -16.551 1.00 84.06 87 TYR A O 1
ATOM 682 N N . ALA A 1 88 ? -1.735 10.408 -15.284 1.00 86.31 88 ALA A N 1
ATOM 683 C CA . ALA A 1 88 ? -1.718 11.651 -16.034 1.00 86.31 88 ALA A CA 1
ATOM 684 C C . ALA A 1 88 ? -0.292 11.846 -16.571 1.00 86.31 88 ALA A C 1
ATOM 686 O O . ALA A 1 88 ? 0.645 11.880 -15.764 1.00 86.31 88 ALA A O 1
ATOM 687 N N . PRO A 1 89 ? -0.093 11.945 -17.897 1.00 85.44 89 PRO A N 1
ATOM 688 C CA . PRO A 1 89 ? 1.231 12.197 -18.442 1.00 85.44 89 PRO A CA 1
ATOM 689 C C . PRO A 1 89 ? 1.756 13.567 -17.977 1.00 85.44 89 PRO A C 1
ATOM 691 O O . PRO A 1 89 ? 0.967 14.502 -17.801 1.00 85.44 89 PRO A O 1
ATOM 694 N N . PRO A 1 90 ? 3.078 13.718 -17.774 1.00 84.88 90 PRO A N 1
ATOM 695 C CA . PRO A 1 90 ? 3.687 15.017 -17.512 1.00 84.88 90 PRO A CA 1
ATOM 696 C C . PRO A 1 90 ? 3.381 16.023 -18.627 1.00 84.88 90 PRO A C 1
ATOM 698 O O . PRO A 1 90 ? 3.281 15.657 -19.795 1.00 84.88 90 PRO A O 1
ATOM 701 N N . VAL A 1 91 ? 3.318 17.312 -18.279 1.00 83.75 91 VAL A N 1
ATOM 702 C CA . VAL A 1 91 ? 3.007 18.406 -19.225 1.00 83.75 91 VAL A CA 1
ATOM 703 C C . VAL A 1 91 ? 4.018 18.497 -20.380 1.00 83.75 91 VAL A C 1
ATOM 705 O O . VAL A 1 91 ? 3.698 19.004 -21.448 1.00 83.75 91 VAL A O 1
ATOM 708 N N . ASN A 1 92 ? 5.239 18.003 -20.176 1.00 83.44 92 ASN A N 1
ATOM 709 C CA . ASN A 1 92 ? 6.337 18.002 -21.141 1.00 83.44 92 ASN A CA 1
ATOM 710 C C . ASN A 1 92 ? 6.563 16.634 -21.813 1.00 83.44 92 ASN A C 1
ATOM 712 O O . ASN A 1 92 ? 7.673 16.351 -22.259 1.00 83.44 92 ASN A O 1
ATOM 716 N N . CYS A 1 93 ? 5.553 15.766 -21.846 1.00 81.12 93 CYS A N 1
ATOM 717 C CA . CYS A 1 93 ? 5.625 14.535 -22.621 1.00 81.12 93 CYS A CA 1
ATOM 718 C C . CYS A 1 93 ? 5.435 14.877 -24.107 1.00 81.12 93 CYS A C 1
ATOM 720 O O . CYS A 1 93 ? 4.353 15.283 -24.518 1.00 81.12 93 CYS A O 1
ATOM 722 N N . GLU A 1 94 ? 6.502 14.782 -24.902 1.00 78.06 94 GLU A N 1
ATOM 723 C CA . GLU A 1 94 ? 6.396 14.925 -26.355 1.00 78.06 94 GLU A CA 1
ATOM 724 C C . GLU A 1 94 ? 5.718 13.678 -26.940 1.00 78.06 94 GLU A C 1
ATOM 726 O O . GLU A 1 94 ? 6.212 12.561 -26.783 1.00 78.06 94 GLU A O 1
ATOM 731 N N . ASP A 1 95 ? 4.602 13.864 -27.647 1.00 70.38 95 ASP A N 1
ATOM 732 C CA . ASP A 1 95 ? 3.811 12.760 -28.215 1.00 70.38 95 ASP A CA 1
ATOM 733 C C . ASP A 1 95 ? 4.499 12.059 -29.401 1.00 70.38 95 ASP A C 1
ATOM 735 O O . ASP A 1 95 ? 4.024 11.031 -29.890 1.00 70.38 95 ASP A O 1
ATOM 739 N N . GLN A 1 96 ? 5.587 12.636 -29.922 1.00 73.88 96 GLN A N 1
ATOM 740 C CA . GLN A 1 96 ? 6.224 12.188 -31.156 1.00 73.88 96 GLN A CA 1
ATOM 741 C C . GLN A 1 96 ? 7.743 12.275 -31.059 1.00 73.88 96 GLN A C 1
ATOM 743 O O . GLN A 1 96 ? 8.328 13.349 -31.156 1.00 73.88 96 GLN A O 1
ATOM 748 N N . TYR A 1 97 ? 8.382 11.114 -30.962 1.00 75.75 97 TYR A N 1
ATOM 749 C CA . TYR A 1 97 ? 9.814 10.954 -31.177 1.00 75.75 97 TYR A CA 1
ATOM 750 C C . TYR A 1 97 ? 10.041 9.945 -32.312 1.00 75.75 97 TYR A C 1
ATOM 752 O O . TYR A 1 97 ? 9.307 8.954 -32.408 1.00 75.75 97 TYR A O 1
ATOM 760 N N . PRO A 1 98 ? 11.026 10.173 -33.204 1.00 81.44 98 PRO A N 1
ATOM 761 C CA . PRO A 1 98 ? 11.389 9.183 -34.207 1.00 81.44 98 PRO A CA 1
ATOM 762 C C . PRO A 1 98 ? 11.836 7.914 -33.490 1.00 81.44 98 PRO A C 1
ATOM 764 O O . PRO A 1 98 ? 12.613 7.958 -32.533 1.00 81.44 98 PRO A O 1
ATOM 767 N N . SER A 1 99 ? 11.325 6.773 -33.935 1.00 80.81 99 SER A N 1
ATOM 768 C CA . SER A 1 99 ? 11.617 5.533 -33.239 1.00 80.81 99 SER A CA 1
ATOM 769 C C . SER A 1 99 ? 13.081 5.133 -33.460 1.00 80.81 99 SER A C 1
ATOM 771 O O . SER A 1 99 ? 13.514 5.071 -34.615 1.00 80.81 99 SER A O 1
ATOM 773 N N . PRO A 1 100 ? 13.845 4.789 -32.405 1.00 82.62 100 PRO A N 1
ATOM 774 C CA . PRO A 1 100 ? 15.258 4.428 -32.531 1.00 82.62 100 PRO A CA 1
ATOM 775 C C . PRO A 1 100 ? 15.548 3.308 -33.543 1.00 82.62 100 PRO A C 1
ATOM 777 O O . PRO A 1 100 ? 16.603 3.322 -34.179 1.00 82.62 100 PRO A O 1
ATOM 780 N N . TRP A 1 101 ? 14.616 2.367 -33.761 1.00 81.56 101 TRP A N 1
ATOM 781 C CA . TRP A 1 101 ? 14.822 1.292 -34.745 1.00 81.56 101 TRP A CA 1
ATOM 782 C C . TRP A 1 101 ? 14.914 1.829 -36.183 1.00 81.56 101 TRP A C 1
ATOM 784 O O . TRP A 1 101 ? 15.609 1.235 -37.005 1.00 81.56 101 TRP A O 1
ATOM 794 N N . GLN A 1 102 ? 14.239 2.943 -36.494 1.00 84.06 102 GLN A N 1
ATOM 795 C CA . GLN A 1 102 ? 14.242 3.533 -37.837 1.00 84.06 102 GLN A CA 1
ATOM 796 C C . GLN A 1 102 ? 15.638 4.034 -38.228 1.00 84.06 102 GLN A C 1
ATOM 798 O O . GLN A 1 102 ? 15.983 4.003 -39.406 1.00 84.06 102 GLN A O 1
ATOM 803 N N . GLY A 1 103 ? 16.437 4.473 -37.249 1.00 81.75 103 GLY A N 1
ATOM 804 C CA . GLY A 1 103 ? 17.825 4.887 -37.457 1.00 81.75 103 GLY A CA 1
ATOM 805 C C . GLY A 1 103 ? 18.830 3.740 -37.333 1.00 81.75 103 GLY A C 1
ATOM 806 O O . GLY A 1 103 ? 19.769 3.667 -38.119 1.00 81.75 103 GLY A O 1
ATOM 807 N N . ASN A 1 104 ? 18.631 2.835 -36.369 1.00 79.25 104 ASN A N 1
ATOM 808 C CA . ASN A 1 104 ? 19.643 1.837 -36.003 1.00 79.25 104 ASN A CA 1
ATOM 809 C C . ASN A 1 104 ? 19.494 0.488 -36.729 1.00 79.25 104 ASN A C 1
ATOM 811 O O . ASN A 1 104 ? 20.433 -0.303 -36.735 1.00 79.25 104 ASN A O 1
ATOM 815 N N . GLY A 1 105 ? 18.332 0.198 -37.326 1.00 81.00 105 GLY A N 1
ATOM 816 C CA . GLY A 1 105 ? 18.071 -1.063 -38.036 1.00 81.00 105 GLY A CA 1
ATOM 817 C C . GLY A 1 105 ? 17.785 -2.271 -37.132 1.00 81.00 105 GLY A C 1
ATOM 818 O O . GLY A 1 105 ? 17.614 -3.378 -37.635 1.00 81.00 105 GLY A O 1
ATOM 819 N N . TYR A 1 106 ? 17.703 -2.075 -35.814 1.00 77.81 106 TYR A N 1
ATOM 820 C CA . TYR A 1 106 ? 17.366 -3.106 -34.828 1.00 77.81 106 TYR A CA 1
ATOM 821 C C . TYR A 1 106 ? 16.544 -2.526 -33.669 1.00 77.81 106 TYR A C 1
ATOM 823 O O . TYR A 1 106 ? 16.524 -1.315 -33.441 1.00 77.81 106 TYR A O 1
ATOM 831 N N . VAL A 1 107 ? 15.857 -3.401 -32.928 1.00 80.19 107 VAL A N 1
ATOM 832 C CA . VAL A 1 107 ? 15.086 -3.042 -31.727 1.00 80.19 107 VAL A CA 1
ATOM 833 C C . VAL A 1 107 ? 15.980 -3.128 -30.490 1.00 80.19 107 VAL A C 1
ATOM 835 O O . VAL A 1 107 ? 16.686 -4.119 -30.301 1.00 80.19 107 VAL A O 1
ATOM 838 N N . THR A 1 108 ? 15.913 -2.113 -29.626 1.00 77.81 108 THR A N 1
ATOM 839 C CA . THR A 1 108 ? 16.559 -2.118 -28.306 1.00 77.81 108 THR A CA 1
ATOM 840 C C . THR A 1 108 ? 15.524 -2.435 -27.235 1.00 77.81 108 THR A C 1
ATOM 842 O O . THR A 1 108 ? 14.534 -1.717 -27.098 1.00 77.81 108 THR A O 1
ATOM 845 N N . MET A 1 109 ? 15.755 -3.488 -26.452 1.00 78.31 109 MET A N 1
ATOM 846 C CA . MET A 1 109 ? 14.933 -3.796 -25.281 1.00 78.31 109 MET A CA 1
ATOM 847 C C . MET A 1 109 ? 15.524 -3.122 -24.043 1.00 78.31 109 MET A C 1
ATOM 849 O O . MET A 1 109 ? 16.732 -3.197 -23.820 1.00 78.31 109 MET A O 1
ATOM 853 N N . ILE A 1 110 ? 14.687 -2.478 -23.228 1.00 77.88 110 ILE A N 1
ATOM 854 C CA . ILE A 1 110 ? 15.125 -1.772 -22.017 1.00 77.88 110 ILE A CA 1
ATOM 855 C C . ILE A 1 110 ? 14.313 -2.255 -20.815 1.00 77.88 110 ILE A C 1
ATOM 857 O O . ILE A 1 110 ? 13.089 -2.338 -20.879 1.00 77.88 110 ILE A O 1
ATOM 861 N N . SER A 1 111 ? 14.995 -2.538 -19.704 1.00 77.62 111 SER A N 1
ATOM 862 C CA . SER A 1 111 ? 14.377 -2.747 -18.390 1.00 77.62 111 SER A CA 1
ATOM 863 C C . SER A 1 111 ? 14.850 -1.660 -17.427 1.00 77.62 111 SER A C 1
ATOM 865 O 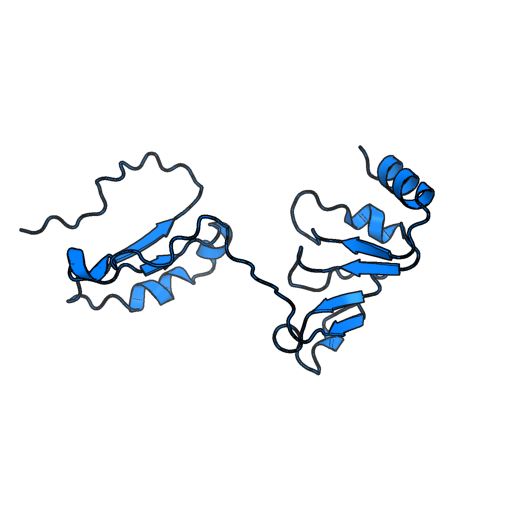O . SER A 1 111 ? 16.039 -1.590 -17.119 1.00 77.62 111 SER A O 1
ATOM 867 N N . LEU A 1 112 ? 13.911 -0.849 -16.930 1.00 80.75 112 LEU A N 1
ATOM 868 C CA . LEU A 1 112 ? 14.146 0.251 -15.978 1.00 80.75 112 LEU A CA 1
ATOM 869 C C . LEU A 1 112 ? 13.748 -0.116 -14.535 1.00 80.75 112 LEU A C 1
ATOM 871 O O . LEU A 1 112 ? 13.345 0.736 -13.749 1.00 80.75 112 LEU A O 1
ATOM 875 N N . ASN A 1 113 ? 13.794 -1.403 -14.196 1.00 76.00 113 ASN A N 1
ATOM 876 C CA . ASN A 1 113 ? 13.436 -1.882 -12.862 1.00 76.00 113 ASN A CA 1
ATOM 877 C C . ASN A 1 113 ? 14.575 -1.663 -11.855 1.00 76.00 113 ASN A C 1
ATOM 879 O O . ASN A 1 113 ? 15.748 -1.669 -12.223 1.00 76.00 113 ASN A O 1
ATOM 883 N N . HIS A 1 114 ? 14.230 -1.560 -10.568 1.00 70.81 114 HIS A N 1
ATOM 884 C CA . HIS A 1 114 ? 15.218 -1.514 -9.485 1.00 70.81 114 HIS A CA 1
ATOM 885 C C . HIS A 1 114 ? 16.095 -2.782 -9.466 1.00 70.81 114 HIS A C 1
ATOM 887 O O . HIS A 1 114 ? 15.598 -3.886 -9.705 1.00 70.81 114 HIS A O 1
ATOM 893 N N . THR A 1 115 ? 17.381 -2.648 -9.128 1.00 63.16 115 THR A N 1
ATOM 894 C CA . THR A 1 115 ? 18.383 -3.735 -9.193 1.00 63.16 115 THR A CA 1
ATOM 895 C C . THR A 1 115 ? 18.017 -4.951 -8.351 1.00 63.16 115 THR A C 1
ATOM 897 O O . THR A 1 115 ? 18.113 -6.074 -8.837 1.00 63.16 115 THR A O 1
ATOM 900 N N . GLY A 1 116 ? 17.477 -4.743 -7.146 1.00 62.75 116 GLY A N 1
ATOM 901 C CA . GLY A 1 116 ? 16.984 -5.832 -6.290 1.00 62.75 116 GLY A CA 1
ATOM 902 C C . GLY A 1 116 ? 15.897 -6.710 -6.937 1.00 62.75 116 GLY A C 1
ATOM 903 O O . GLY A 1 116 ? 15.685 -7.844 -6.521 1.00 62.75 116 GLY A O 1
ATOM 904 N N . GLN A 1 117 ? 15.227 -6.239 -7.997 1.00 53.53 117 GLN A N 1
ATOM 905 C CA . GLN A 1 117 ? 14.281 -7.058 -8.764 1.00 53.53 117 GLN A CA 1
ATOM 906 C C . GLN A 1 117 ? 14.968 -7.921 -9.837 1.00 53.53 117 GLN A C 1
ATOM 908 O O . GLN A 1 117 ? 14.411 -8.942 -10.253 1.00 53.53 117 GLN A O 1
ATOM 913 N N . ALA A 1 118 ? 16.168 -7.541 -10.287 1.00 56.94 118 ALA A N 1
ATOM 914 C CA . ALA A 1 118 ? 16.921 -8.223 -11.339 1.00 56.94 118 ALA A CA 1
ATOM 915 C C . ALA A 1 118 ? 17.607 -9.516 -10.856 1.00 56.94 118 ALA A C 1
ATOM 917 O O . ALA A 1 118 ? 17.824 -10.425 -11.656 1.00 56.94 118 ALA A O 1
ATOM 918 N N . GLU A 1 119 ? 17.874 -9.660 -9.556 1.00 53.41 119 GLU A N 1
ATOM 919 C CA . GLU A 1 119 ? 18.529 -10.850 -8.982 1.00 53.41 119 GLU A CA 1
ATOM 920 C C . GLU A 1 119 ? 17.650 -12.118 -9.019 1.00 53.41 119 GLU A C 1
ATOM 922 O O . GLU A 1 119 ? 18.144 -13.241 -8.942 1.00 53.41 119 GLU A O 1
ATOM 927 N N . SER A 1 120 ? 16.339 -11.970 -9.238 1.00 52.34 120 SER A N 1
ATOM 928 C CA . SER A 1 120 ? 15.334 -13.045 -9.164 1.00 52.34 120 SER A CA 1
ATOM 929 C C . SER A 1 120 ? 15.279 -14.007 -10.375 1.00 52.34 120 SER A C 1
ATOM 931 O O . SER A 1 120 ? 14.279 -14.686 -10.599 1.00 52.34 120 SER A O 1
ATOM 933 N N . GLY A 1 121 ? 16.330 -14.084 -11.201 1.00 52.72 121 GLY A N 1
ATOM 934 C CA . GLY A 1 121 ? 16.392 -14.973 -12.378 1.00 52.72 121 GLY A CA 1
ATOM 935 C C . GLY A 1 121 ? 15.610 -14.490 -13.614 1.00 52.72 121 GLY A C 1
ATOM 936 O O . GLY A 1 121 ? 15.704 -15.101 -14.680 1.00 52.72 121 GLY A O 1
ATOM 937 N N . ARG A 1 122 ? 14.903 -13.357 -13.516 1.00 55.06 122 ARG A N 1
ATOM 938 C CA . ARG A 1 122 ? 14.144 -12.707 -14.604 1.00 55.06 122 ARG A CA 1
ATOM 939 C C . ARG A 1 122 ? 14.980 -12.206 -15.801 1.00 55.06 122 ARG A C 1
ATOM 941 O O . ARG A 1 122 ? 14.479 -12.312 -16.922 1.00 55.06 122 ARG A O 1
ATOM 948 N N . PRO A 1 123 ? 16.249 -11.763 -15.656 1.00 53.66 123 PRO A N 1
ATOM 949 C CA . PRO A 1 123 ? 17.073 -11.357 -16.802 1.00 53.66 123 PRO A CA 1
ATOM 950 C C . PRO A 1 123 ? 17.281 -12.473 -17.837 1.00 53.66 123 PRO A C 1
ATOM 952 O O . PRO A 1 123 ? 17.444 -12.203 -19.025 1.00 53.66 123 PRO A O 1
ATOM 955 N N . ARG A 1 124 ? 17.211 -13.746 -17.415 1.00 51.34 124 ARG A N 1
ATOM 956 C CA . ARG A 1 124 ? 17.389 -14.906 -18.303 1.00 51.34 124 ARG A CA 1
ATOM 957 C C . ARG A 1 124 ? 16.226 -15.127 -19.272 1.00 51.34 124 ARG A C 1
ATOM 959 O O . ARG A 1 124 ? 16.409 -15.850 -20.246 1.00 51.34 124 ARG A O 1
ATOM 966 N N . LEU A 1 125 ? 15.046 -14.555 -19.013 1.00 56.44 125 LEU A N 1
ATOM 967 C CA . LEU A 1 125 ? 13.898 -14.656 -19.919 1.00 56.44 125 LEU A CA 1
ATOM 968 C C . LEU A 1 125 ? 13.984 -13.617 -21.047 1.00 56.44 125 LEU A C 1
ATOM 970 O O . LEU A 1 125 ? 13.697 -13.944 -22.192 1.00 56.44 125 LEU A O 1
ATOM 974 N N . LEU A 1 126 ? 14.442 -12.398 -20.741 1.00 56.81 126 LEU A N 1
ATOM 975 C CA . LEU A 1 126 ? 14.623 -11.331 -21.736 1.00 56.81 126 LEU A CA 1
ATOM 976 C C . LEU A 1 126 ? 15.797 -11.623 -22.683 1.00 56.81 126 LEU A C 1
ATOM 978 O O . LEU A 1 126 ? 15.713 -11.342 -23.873 1.00 56.81 126 LEU A O 1
ATOM 982 N N . ALA A 1 127 ? 16.847 -12.284 -22.187 1.00 56.22 127 ALA A N 1
ATOM 983 C CA . ALA A 1 127 ? 17.999 -12.705 -22.989 1.00 56.22 127 ALA A CA 1
ATOM 984 C C . ALA A 1 127 ? 17.714 -13.853 -23.983 1.00 56.22 127 ALA A C 1
ATOM 986 O O . ALA A 1 127 ? 18.611 -14.233 -24.728 1.00 56.22 127 ALA A O 1
ATOM 987 N N . ARG A 1 128 ? 16.499 -14.428 -23.997 1.00 54.88 128 ARG A N 1
ATOM 988 C CA . ARG A 1 128 ? 16.096 -15.477 -24.959 1.00 54.88 128 ARG A CA 1
ATOM 989 C C . ARG A 1 128 ? 15.488 -14.937 -26.254 1.00 54.88 128 ARG A C 1
ATOM 991 O O . ARG A 1 128 ? 15.286 -15.723 -27.169 1.00 54.88 128 ARG A O 1
ATOM 998 N N . TYR A 1 129 ? 15.162 -13.648 -26.301 1.00 55.59 129 TYR A N 1
ATOM 999 C CA . TYR A 1 129 ? 14.552 -13.002 -27.462 1.00 55.59 129 TYR A CA 1
ATOM 1000 C C . TYR A 1 129 ? 15.508 -12.419 -28.511 1.00 55.59 129 TYR A C 1
ATOM 1002 O O . TYR A 1 129 ? 15.059 -12.316 -29.651 1.00 55.59 129 TYR A O 1
ATOM 1010 N N . PRO A 1 130 ? 16.767 -12.030 -28.221 1.00 56.91 130 PRO A N 1
ATOM 1011 C CA . PRO A 1 130 ? 17.679 -11.707 -29.305 1.00 56.91 130 PRO A CA 1
ATOM 1012 C C . PRO A 1 130 ? 18.035 -13.008 -30.031 1.00 56.91 130 PRO A C 1
ATOM 1014 O O . PRO A 1 130 ? 18.807 -13.825 -29.525 1.00 56.91 130 PRO A O 1
ATOM 1017 N N . ASP A 1 131 ? 17.450 -13.214 -31.211 1.00 52.75 131 ASP A N 1
ATOM 1018 C CA . ASP A 1 131 ? 17.958 -14.199 -32.159 1.00 52.75 131 ASP A CA 1
ATOM 1019 C C . ASP A 1 131 ? 19.402 -13.814 -32.484 1.00 52.75 131 ASP A C 1
ATOM 1021 O O . ASP A 1 131 ? 19.690 -12.642 -32.736 1.00 52.75 131 ASP A O 1
ATOM 1025 N N . ALA A 1 132 ? 20.312 -14.791 -32.504 1.00 51.91 132 ALA A N 1
ATOM 1026 C CA . ALA A 1 132 ? 21.739 -14.573 -32.762 1.00 51.91 132 ALA A CA 1
ATOM 1027 C C . ALA A 1 132 ? 22.035 -13.896 -34.123 1.00 51.91 132 ALA A C 1
ATOM 1029 O O . ALA A 1 132 ? 23.157 -13.455 -34.352 1.00 51.91 132 ALA A O 1
ATOM 1030 N N . GLU A 1 133 ? 21.038 -13.803 -35.011 1.00 50.34 133 GLU A N 1
ATOM 1031 C CA . GLU A 1 133 ? 21.104 -13.132 -36.317 1.00 50.34 133 GLU A CA 1
ATOM 1032 C C . GLU A 1 133 ? 20.551 -11.693 -36.310 1.00 50.34 133 GLU A C 1
ATOM 1034 O O . GLU A 1 133 ? 20.739 -10.945 -37.269 1.00 50.34 133 GLU A O 1
ATOM 1039 N N . SER A 1 134 ? 19.884 -11.276 -35.232 1.00 53.94 134 SER A N 1
ATOM 1040 C CA . SER A 1 134 ? 19.348 -9.926 -35.064 1.00 53.94 134 SER A CA 1
ATOM 1041 C C . SER A 1 134 ? 20.277 -9.106 -34.174 1.00 53.94 134 SER A C 1
ATOM 1043 O O . SER A 1 134 ? 20.610 -9.508 -33.064 1.00 53.94 134 SER A O 1
ATOM 1045 N N . ASN A 1 135 ? 20.691 -7.924 -34.632 1.00 57.50 135 ASN A N 1
ATOM 1046 C CA . ASN A 1 135 ? 21.597 -7.019 -33.908 1.00 57.50 135 ASN A CA 1
ATOM 1047 C C . ASN A 1 135 ? 20.946 -6.381 -32.648 1.00 57.50 135 ASN A C 1
ATOM 1049 O O . ASN A 1 135 ? 21.309 -5.283 -32.234 1.00 57.50 135 ASN A O 1
ATOM 1053 N N . SER A 1 136 ? 19.922 -7.019 -32.072 1.00 58.19 136 SER A N 1
ATOM 1054 C CA . SER A 1 136 ? 19.138 -6.532 -30.939 1.00 58.19 136 SER A CA 1
ATOM 1055 C C . SER A 1 136 ? 19.867 -6.753 -29.614 1.00 58.19 136 SER A C 1
ATOM 1057 O O . SER A 1 136 ? 20.241 -7.877 -29.281 1.00 58.19 136 SER A O 1
ATOM 1059 N N . GLY A 1 137 ? 20.028 -5.680 -28.838 1.00 63.03 137 GLY A N 1
ATOM 1060 C CA . GLY A 1 137 ? 20.617 -5.700 -27.498 1.00 63.03 137 GLY A CA 1
ATOM 1061 C C . GLY A 1 137 ? 19.587 -5.474 -26.384 1.00 63.03 137 GLY A C 1
ATOM 1062 O O . GLY A 1 137 ? 18.528 -4.879 -26.604 1.00 63.03 137 GLY A O 1
ATOM 1063 N N . LEU A 1 138 ? 19.924 -5.922 -25.170 1.00 63.44 138 LEU A N 1
ATOM 1064 C CA . LEU A 1 138 ? 19.183 -5.6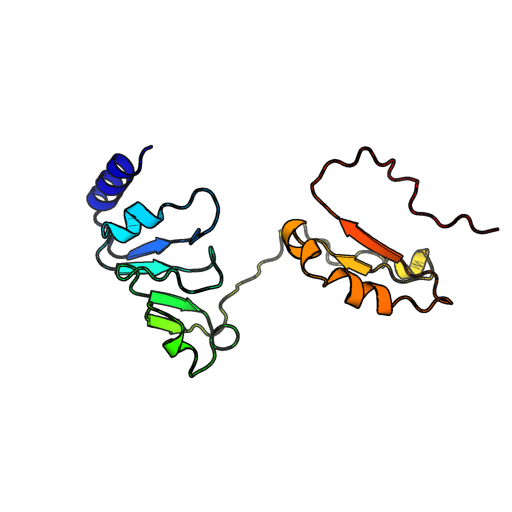52 -23.933 1.00 63.44 138 LEU A CA 1
ATOM 1065 C C . LEU A 1 138 ? 19.970 -4.654 -23.075 1.00 63.44 138 LEU A C 1
ATOM 1067 O O . LEU A 1 138 ? 21.100 -4.939 -22.684 1.00 63.44 138 LEU A O 1
ATOM 1071 N N . ILE A 1 139 ? 19.356 -3.520 -22.740 1.00 66.12 139 ILE A N 1
ATOM 1072 C CA . ILE A 1 139 ? 19.904 -2.544 -21.794 1.00 66.12 139 ILE A CA 1
ATOM 1073 C C . ILE A 1 139 ? 19.172 -2.692 -20.459 1.00 66.12 139 ILE A C 1
ATOM 1075 O O . ILE A 1 139 ? 17.952 -2.536 -20.371 1.00 66.12 139 ILE A O 1
ATOM 1079 N N . VAL A 1 140 ? 19.929 -2.972 -19.403 1.00 59.88 140 VAL A N 1
ATOM 1080 C CA . VAL A 1 140 ? 19.447 -2.908 -18.021 1.00 59.88 140 VAL A CA 1
ATOM 1081 C C . VAL A 1 140 ? 20.026 -1.643 -17.411 1.00 59.88 140 VAL A C 1
ATOM 1083 O O . VAL A 1 140 ? 21.242 -1.515 -17.306 1.00 59.88 140 VAL A O 1
ATOM 1086 N N . VAL A 1 141 ? 19.163 -0.694 -17.054 1.00 61.38 141 VAL A N 1
ATOM 1087 C CA . VAL A 1 141 ? 19.596 0.547 -16.406 1.00 61.38 141 VAL A CA 1
ATOM 1088 C C . VAL A 1 141 ? 19.483 0.353 -14.900 1.00 61.38 141 VAL A C 1
ATOM 1090 O O . VAL A 1 141 ? 18.385 0.172 -14.380 1.00 61.38 141 VAL A O 1
ATOM 1093 N N . SER A 1 142 ? 20.620 0.380 -14.209 1.00 49.00 142 SER A N 1
ATOM 1094 C CA . SER A 1 142 ? 20.712 0.320 -12.750 1.00 49.00 142 SER A CA 1
ATOM 1095 C C . SER A 1 142 ? 21.191 1.652 -12.185 1.00 49.00 142 SER A C 1
ATOM 1097 O O . SER A 1 142 ? 22.061 2.294 -12.765 1.00 49.00 142 SER A O 1
ATOM 1099 N N . SER A 1 143 ? 20.663 2.051 -11.028 1.00 47.22 143 SER A N 1
ATOM 1100 C CA . SER A 1 143 ? 21.100 3.253 -10.302 1.00 47.22 143 SER A CA 1
ATOM 1101 C C . SER A 1 143 ? 22.434 3.087 -9.565 1.00 47.22 143 SER A C 1
ATOM 1103 O O . SER A 1 143 ? 22.912 4.038 -8.951 1.00 47.22 143 SER A O 1
ATOM 1105 N N . GLU A 1 144 ? 23.051 1.904 -9.611 1.00 45.44 144 GLU A N 1
ATOM 1106 C CA . GLU A 1 144 ? 24.441 1.738 -9.194 1.00 45.44 144 GLU A CA 1
ATOM 1107 C C . GLU A 1 144 ? 25.336 2.479 -10.184 1.00 45.44 144 GLU A C 1
ATOM 1109 O O . GLU A 1 144 ? 25.316 2.204 -11.385 1.00 45.44 144 GLU A O 1
ATOM 1114 N N . ALA A 1 145 ? 26.101 3.448 -9.682 1.00 37.69 145 ALA A N 1
ATOM 1115 C CA . ALA A 1 145 ? 27.093 4.162 -10.465 1.00 37.69 145 ALA A CA 1
ATOM 1116 C C . ALA A 1 145 ? 28.201 3.190 -10.886 1.00 37.69 145 ALA A C 1
ATOM 1118 O O . ALA A 1 145 ? 29.230 3.063 -10.228 1.00 37.69 145 ALA A O 1
ATOM 1119 N N . THR A 1 146 ? 28.009 2.496 -12.000 1.00 39.34 146 THR A N 1
ATOM 1120 C CA . THR A 1 146 ? 29.137 1.966 -12.750 1.00 39.34 146 THR A CA 1
ATOM 1121 C C . THR A 1 146 ? 29.821 3.140 -13.436 1.00 39.34 146 THR A C 1
ATOM 1123 O O . THR A 1 146 ? 29.209 3.813 -14.265 1.00 39.34 146 THR A O 1
ATOM 1126 N N . GLU A 1 147 ? 31.098 3.358 -13.117 1.00 35.69 147 GLU A N 1
ATOM 1127 C CA . GLU A 1 147 ? 32.084 4.083 -13.935 1.00 35.69 147 GLU A CA 1
ATOM 1128 C C . GLU A 1 147 ? 32.266 3.383 -15.303 1.00 35.69 147 GLU A C 1
ATOM 1130 O O . GLU A 1 147 ? 33.348 2.943 -15.683 1.00 35.69 147 GLU A O 1
ATOM 1135 N N . ALA A 1 148 ? 31.181 3.204 -16.050 1.00 39.84 148 ALA A N 1
ATOM 1136 C CA . ALA A 1 148 ? 31.193 2.624 -17.377 1.00 39.84 148 ALA A CA 1
ATOM 1137 C C . ALA A 1 148 ? 30.972 3.744 -18.391 1.00 39.84 148 ALA A C 1
ATOM 1139 O O . ALA A 1 148 ? 29.913 4.368 -18.440 1.00 39.84 148 ALA A O 1
ATOM 1140 N N . ASP A 1 149 ? 32.012 3.994 -19.187 1.00 33.06 149 ASP A N 1
ATOM 1141 C CA . ASP A 1 149 ? 31.992 4.885 -20.342 1.00 33.06 149 ASP A CA 1
ATOM 1142 C C . ASP A 1 149 ? 30.778 4.559 -21.242 1.00 33.06 149 ASP A C 1
ATOM 1144 O O . ASP A 1 149 ? 30.696 3.441 -21.772 1.00 33.06 149 ASP A O 1
ATOM 1148 N N . PRO A 1 150 ? 29.836 5.501 -21.448 1.00 39.53 150 PRO A N 1
ATOM 1149 C CA . PRO A 1 150 ? 28.620 5.268 -22.227 1.00 39.53 150 PRO A CA 1
ATOM 1150 C C . PRO A 1 150 ? 28.881 4.909 -23.701 1.00 39.53 150 PRO A C 1
ATOM 1152 O O . PRO A 1 150 ? 27.952 4.526 -24.408 1.00 39.53 150 PRO A O 1
ATOM 1155 N N . LYS A 1 151 ? 30.130 4.984 -24.186 1.00 35.12 151 LYS A N 1
ATOM 1156 C CA . LYS A 1 151 ? 30.507 4.613 -25.560 1.00 35.12 151 LYS A CA 1
ATOM 1157 C C . LYS A 1 151 ? 30.717 3.116 -25.808 1.00 35.12 151 LYS A C 1
ATOM 1159 O O . LYS A 1 151 ? 30.914 2.731 -26.957 1.00 35.12 151 LYS A O 1
ATOM 1164 N N . ARG A 1 152 ? 30.677 2.252 -24.787 1.00 32.53 152 ARG A N 1
ATOM 1165 C CA . ARG A 1 152 ? 31.072 0.833 -24.932 1.00 32.53 152 ARG A CA 1
ATOM 1166 C C . ARG A 1 152 ? 29.962 -0.170 -25.273 1.00 32.53 152 ARG A C 1
ATOM 1168 O O . ARG A 1 152 ? 30.202 -1.369 -25.190 1.00 32.53 152 ARG A O 1
ATOM 1175 N N . LEU A 1 153 ? 28.777 0.283 -25.685 1.00 38.94 153 LEU A N 1
ATOM 1176 C CA . LEU A 1 153 ? 27.651 -0.604 -26.034 1.00 38.94 153 LEU A CA 1
ATOM 1177 C C . LEU A 1 153 ? 27.462 -0.852 -27.541 1.00 38.94 153 LEU A C 1
ATOM 1179 O O . LEU A 1 153 ? 26.482 -1.481 -27.933 1.00 38.94 153 LEU A O 1
ATOM 1183 N N . HIS A 1 154 ? 28.386 -0.411 -28.394 1.00 32.22 154 HIS A N 1
ATOM 1184 C CA . HIS A 1 154 ? 28.359 -0.785 -29.808 1.00 32.22 154 HIS A CA 1
ATOM 1185 C C . HIS A 1 154 ? 29.120 -2.102 -30.020 1.00 32.22 154 HIS A C 1
ATOM 1187 O O . HIS A 1 154 ? 30.290 -2.172 -29.635 1.00 32.22 154 HIS A O 1
ATOM 1193 N N . PRO A 1 155 ? 28.525 -3.136 -30.646 1.00 33.66 155 PRO A N 1
ATOM 1194 C CA . PRO A 1 155 ? 29.334 -4.187 -31.243 1.00 33.66 155 PRO A CA 1
ATOM 1195 C C . PRO A 1 155 ? 30.172 -3.540 -32.352 1.00 33.66 155 PRO A C 1
ATOM 1197 O O . PRO A 1 155 ? 29.631 -2.842 -33.213 1.00 33.66 155 PRO A O 1
ATOM 1200 N N . GLU A 1 156 ? 31.494 -3.711 -32.302 1.00 31.30 156 GLU A N 1
ATOM 1201 C CA . GLU A 1 156 ? 32.356 -3.323 -33.416 1.00 31.30 156 GLU A CA 1
ATOM 1202 C C . GLU A 1 156 ? 31.937 -4.139 -34.642 1.00 31.30 156 GLU A C 1
ATOM 1204 O O . GLU A 1 156 ? 32.057 -5.364 -34.667 1.00 31.30 156 GLU A O 1
ATOM 1209 N N . VAL A 1 157 ? 31.376 -3.449 -35.632 1.00 32.12 157 VAL A N 1
ATOM 1210 C CA . VAL A 1 157 ? 31.029 -4.031 -36.926 1.00 32.12 157 VAL A CA 1
ATOM 1211 C C . VAL A 1 157 ? 32.305 -4.016 -37.765 1.00 32.12 157 VAL A C 1
ATOM 1213 O O . VAL A 1 157 ? 32.794 -2.941 -38.118 1.00 32.12 157 VAL A O 1
ATOM 1216 N N . GLY A 1 158 ? 32.866 -5.201 -38.011 1.00 32.47 158 GLY A N 1
ATOM 1217 C CA . GLY A 1 158 ? 33.863 -5.429 -39.061 1.00 32.47 158 GLY A CA 1
ATOM 1218 C C . GLY A 1 158 ? 33.226 -5.505 -40.441 1.00 32.47 158 GLY A C 1
ATOM 1219 O O . GLY A 1 158 ? 32.032 -5.873 -40.517 1.00 32.47 158 GLY A O 1
#

Secondary structure (DSSP, 8-state):
--HHHHHHHHHHTT-SEEEES-TTSTT--HHHHHT--SSEEEE-TT-SS----TT--EEEEETTTS-TTGGGG-SSEEEEES-S------TT--S----HHHHHSSPPEEE---HHHHTTSTHHHHTTSS-TTS---EEE--SS-----TTTTS----

Radius of gyration: 22.62 Å; Cα contacts (8 Å, |Δi|>4): 199; chains: 1; bounding box: 47×34×59 Å